Protein AF-A0A920TBM6-F1 (afdb_monomer)

pLDDT: mean 82.21, std 22.66, range [32.16, 98.19]

Nearest PDB structures (foldseek):
  3mhu-assembly1_A  TM=7.995E-01  e=9.421E-05  Leishmania major strain Friedlin
  3mjy-assembly1_B  TM=8.161E-01  e=1.393E-04  Leishmania major
  3mhu-assembly1_B  TM=7.235E-01  e=4.601E-05  Leishmania major strain Friedlin
  3w87-assembly1_A  TM=7.159E-01  e=1.305E-04  Trypanosoma cruzi strain CL Brener
  3gz3-assembly1_A  TM=7.101E-01  e=2.059E-04  Leishmania major

Sequence (119 aa):
MIPKTVTPQPRIGNPPPRTVETTSGLLNSIGLDNDGLESFVDKHLPYLKALPTAVIANIAGHDVDEFEAMASVLDESEGL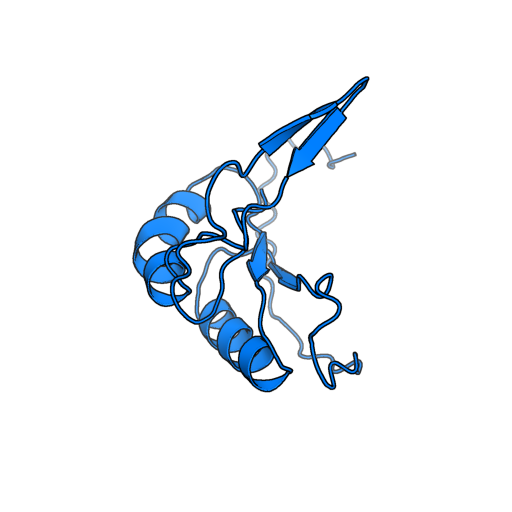AGIELNISCPNVSGVSISERTHSWPVKWSGGCVDGRPFR

Radius of gyration: 16.79 Å; Cα contacts (8 Å, |Δi|>4): 147; chains: 1; bounding box: 46×35×42 Å

Structure (mmCIF, N/CA/C/O backbone):
data_AF-A0A920TBM6-F1
#
_entry.id   AF-A0A920TBM6-F1
#
loop_
_atom_site.group_PDB
_atom_site.id
_atom_site.type_symbol
_atom_site.label_atom_id
_atom_site.label_alt_id
_atom_site.label_comp_id
_atom_site.label_asym_id
_atom_site.label_entity_id
_atom_site.label_seq_id
_atom_site.pdbx_PDB_ins_code
_atom_site.Cartn_x
_atom_site.Cartn_y
_atom_site.Cartn_z
_atom_site.occupancy
_atom_site.B_iso_or_equiv
_atom_site.auth_seq_id
_atom_site.auth_comp_id
_atom_site.auth_asym_id
_atom_site.auth_atom_id
_atom_site.pdbx_PDB_model_num
ATOM 1 N N . MET A 1 1 ? -2.016 9.176 7.901 1.00 94.31 1 MET A N 1
ATOM 2 C CA . MET A 1 1 ? -0.893 8.289 7.539 1.00 94.31 1 MET A CA 1
ATOM 3 C C . MET A 1 1 ? -1.276 7.496 6.303 1.00 94.31 1 MET A C 1
ATOM 5 O O . MET A 1 1 ? -2.404 7.027 6.228 1.00 94.31 1 MET A O 1
ATOM 9 N N . ILE A 1 2 ? -0.341 7.352 5.367 1.00 96.88 2 ILE A N 1
ATOM 10 C CA . ILE A 1 2 ? -0.485 6.506 4.181 1.00 96.88 2 ILE A CA 1
ATOM 11 C C . ILE A 1 2 ? 0.600 5.425 4.289 1.00 96.88 2 ILE A C 1
ATOM 13 O O . ILE A 1 2 ? 1.781 5.784 4.305 1.00 96.88 2 ILE A O 1
ATOM 17 N N . PRO A 1 3 ? 0.250 4.139 4.473 1.00 96.00 3 PRO A N 1
ATOM 18 C CA . PRO A 1 3 ? 1.228 3.067 4.548 1.00 96.00 3 PRO A CA 1
ATOM 19 C C . PRO A 1 3 ? 1.806 2.773 3.157 1.00 96.00 3 PRO A C 1
ATOM 21 O O . PRO A 1 3 ? 1.395 3.338 2.143 1.00 96.00 3 PRO A O 1
ATOM 24 N N . LYS A 1 4 ? 2.782 1.865 3.106 1.00 95.12 4 LYS A N 1
ATOM 25 C CA . LYS A 1 4 ? 3.349 1.388 1.844 1.00 95.12 4 LYS A CA 1
ATOM 26 C C . LYS A 1 4 ? 2.236 0.852 0.931 1.00 95.12 4 LYS A C 1
ATOM 28 O O . LYS A 1 4 ? 1.347 0.155 1.403 1.00 95.12 4 LYS A O 1
ATOM 33 N N . THR A 1 5 ? 2.338 1.143 -0.370 1.00 97.12 5 THR A N 1
ATOM 34 C CA . THR A 1 5 ? 1.461 0.573 -1.405 1.00 97.12 5 THR A CA 1
ATOM 35 C C . THR A 1 5 ? 1.310 -0.933 -1.252 1.00 97.12 5 THR A C 1
ATOM 37 O O . THR A 1 5 ? 2.323 -1.639 -1.236 1.00 97.12 5 THR A O 1
ATOM 40 N N . VAL A 1 6 ? 0.064 -1.384 -1.214 1.00 97.88 6 VAL A N 1
ATOM 41 C CA . VAL A 1 6 ? -0.351 -2.786 -1.191 1.00 97.88 6 VAL A CA 1
ATOM 42 C C . VAL A 1 6 ? -0.736 -3.215 -2.605 1.00 97.88 6 VAL A C 1
ATOM 44 O O . VAL A 1 6 ? -1.297 -2.423 -3.362 1.00 97.88 6 VAL A O 1
ATOM 47 N N . THR A 1 7 ? -0.435 -4.457 -2.971 1.00 97.50 7 THR A N 1
ATOM 48 C CA . THR A 1 7 ? -0.884 -5.084 -4.228 1.00 97.50 7 THR A CA 1
ATOM 49 C C . THR A 1 7 ? -1.764 -6.301 -3.932 1.00 97.50 7 THR A C 1
ATOM 51 O O . THR A 1 7 ? -1.749 -6.771 -2.793 1.00 97.50 7 THR A O 1
ATOM 54 N N . PRO A 1 8 ? -2.532 -6.844 -4.901 1.00 97.56 8 PRO A N 1
ATOM 55 C CA . PRO A 1 8 ? -3.406 -7.990 -4.635 1.00 97.56 8 PRO A CA 1
ATOM 56 C C . PRO A 1 8 ? -2.624 -9.181 -4.073 1.00 97.56 8 PRO A C 1
ATOM 58 O O . PRO A 1 8 ? -3.006 -9.774 -3.069 1.00 97.56 8 PRO A O 1
ATOM 61 N N . GLN A 1 9 ? -1.481 -9.470 -4.698 1.00 97.81 9 GLN A N 1
ATOM 62 C CA . GLN A 1 9 ? -0.557 -10.530 -4.310 1.00 97.81 9 GLN A CA 1
ATOM 63 C C . GLN A 1 9 ? 0.742 -9.953 -3.732 1.00 97.81 9 GLN A C 1
ATOM 65 O O . GLN A 1 9 ? 1.101 -8.822 -4.083 1.00 97.81 9 GLN A O 1
ATOM 70 N N . PRO A 1 10 ? 1.470 -10.712 -2.890 1.00 97.94 10 PRO A N 1
ATOM 71 C CA . PRO A 1 10 ? 2.781 -10.308 -2.398 1.00 97.94 10 PRO A CA 1
ATOM 72 C C . PRO A 1 10 ? 3.762 -10.052 -3.541 1.00 97.94 10 PRO A C 1
ATOM 74 O O . PRO A 1 10 ? 3.760 -10.742 -4.565 1.00 97.94 10 PRO A O 1
ATOM 77 N N . ARG A 1 11 ? 4.651 -9.082 -3.352 1.00 96.00 11 ARG A N 1
ATOM 78 C CA . ARG A 1 11 ? 5.696 -8.741 -4.320 1.00 96.00 11 ARG A CA 1
ATOM 79 C C . ARG A 1 11 ? 7.017 -8.622 -3.599 1.00 96.00 11 ARG A C 1
ATOM 81 O O . ARG A 1 11 ? 7.123 -7.873 -2.643 1.00 96.00 11 ARG A O 1
ATOM 88 N N . ILE A 1 12 ? 8.042 -9.277 -4.135 1.00 96.31 12 ILE A N 1
ATOM 89 C CA . ILE A 1 12 ? 9.397 -9.219 -3.570 1.00 96.31 12 ILE A CA 1
ATOM 90 C C . ILE A 1 12 ? 10.114 -7.892 -3.866 1.00 96.31 12 ILE A C 1
ATOM 92 O O . ILE A 1 12 ? 11.181 -7.637 -3.318 1.00 96.31 12 ILE A O 1
ATOM 96 N N . GLY A 1 13 ? 9.588 -7.081 -4.792 1.00 95.06 13 GLY A N 1
ATOM 97 C CA . GLY A 1 13 ? 10.249 -5.885 -5.315 1.00 95.06 13 GLY A CA 1
ATOM 98 C C . GLY A 1 13 ? 11.302 -6.156 -6.400 1.00 95.06 13 GLY A C 1
ATOM 99 O O . GLY A 1 13 ? 11.491 -7.277 -6.864 1.00 95.06 13 GLY A O 1
ATOM 100 N N . ASN A 1 14 ? 12.006 -5.110 -6.825 1.00 95.56 14 ASN A N 1
ATOM 101 C CA . ASN A 1 14 ? 13.057 -5.215 -7.844 1.00 95.56 14 ASN A CA 1
ATOM 102 C C . ASN A 1 14 ? 14.361 -5.794 -7.253 1.00 95.56 14 ASN A C 1
ATOM 104 O O . ASN A 1 14 ? 14.560 -5.754 -6.038 1.00 95.56 14 ASN A O 1
ATOM 108 N N . PRO A 1 15 ? 15.299 -6.306 -8.066 1.00 95.88 15 PRO A N 1
ATOM 109 C CA . PRO A 1 15 ? 16.630 -6.678 -7.584 1.00 95.88 15 PRO A CA 1
ATOM 110 C C . PRO A 1 15 ? 17.403 -5.475 -6.998 1.00 95.88 15 PRO A C 1
ATOM 112 O O . PRO A 1 15 ? 17.188 -4.343 -7.433 1.00 95.88 15 PRO A O 1
ATOM 115 N N . PRO A 1 16 ? 18.304 -5.681 -6.020 1.00 95.31 16 PRO A N 1
ATOM 116 C CA . PRO A 1 16 ? 19.197 -4.629 -5.535 1.00 95.31 16 PRO A CA 1
ATOM 117 C C . PRO A 1 16 ? 20.278 -4.260 -6.576 1.00 95.31 16 PRO A C 1
ATOM 119 O O . PRO A 1 16 ? 20.645 -5.110 -7.389 1.00 95.31 16 PRO A O 1
ATOM 122 N N . PRO A 1 17 ? 20.850 -3.039 -6.527 1.00 94.44 17 PRO A N 1
ATOM 123 C CA . PRO A 1 17 ? 20.551 -1.948 -5.594 1.00 94.44 17 PRO A CA 1
ATOM 124 C C . PRO A 1 17 ? 19.224 -1.241 -5.920 1.00 94.44 17 PRO A C 1
ATOM 126 O O . PRO A 1 17 ? 18.941 -0.925 -7.071 1.00 94.44 17 PRO A O 1
ATOM 129 N N . ARG A 1 18 ? 18.408 -0.976 -4.889 1.00 96.12 18 ARG A N 1
ATOM 130 C CA . ARG A 1 18 ? 17.066 -0.376 -5.043 1.00 96.12 18 ARG A CA 1
ATOM 131 C C . ARG A 1 18 ? 17.026 1.126 -4.796 1.00 96.12 18 ARG A C 1
ATOM 133 O O . ARG A 1 18 ? 16.028 1.763 -5.120 1.00 96.12 18 ARG A O 1
ATOM 140 N N . THR A 1 19 ? 18.068 1.682 -4.196 1.00 96.88 19 THR A N 1
ATOM 141 C CA . THR A 1 19 ? 18.169 3.102 -3.876 1.00 96.88 19 THR A CA 1
ATOM 142 C C . THR A 1 19 ? 19.574 3.591 -4.172 1.00 96.88 19 THR A C 1
ATOM 144 O O . THR A 1 19 ? 20.551 2.878 -3.937 1.00 96.88 19 THR A O 1
ATOM 147 N N . VAL A 1 20 ? 19.675 4.807 -4.700 1.00 96.94 20 VAL A N 1
ATOM 148 C CA . VAL A 1 20 ? 20.954 5.498 -4.864 1.00 96.94 20 VAL A CA 1
ATOM 149 C C . VAL A 1 20 ? 20.760 6.971 -4.540 1.00 96.94 20 VAL A C 1
ATOM 151 O O . VAL A 1 20 ? 19.789 7.587 -4.986 1.00 96.94 20 VAL A O 1
ATOM 154 N N . GLU A 1 21 ? 21.659 7.529 -3.736 1.00 97.88 21 GLU A N 1
ATOM 155 C CA . GLU A 1 21 ? 21.673 8.966 -3.484 1.00 97.88 21 GLU A CA 1
ATOM 156 C C . GLU A 1 21 ? 22.157 9.710 -4.726 1.00 97.88 21 GLU A C 1
ATOM 158 O O . GLU A 1 21 ? 23.046 9.260 -5.453 1.00 97.88 21 GLU A O 1
ATOM 163 N N . THR A 1 22 ? 21.557 10.865 -4.970 1.00 96.56 22 THR A N 1
ATOM 164 C CA . THR A 1 22 ? 21.939 11.788 -6.034 1.00 96.5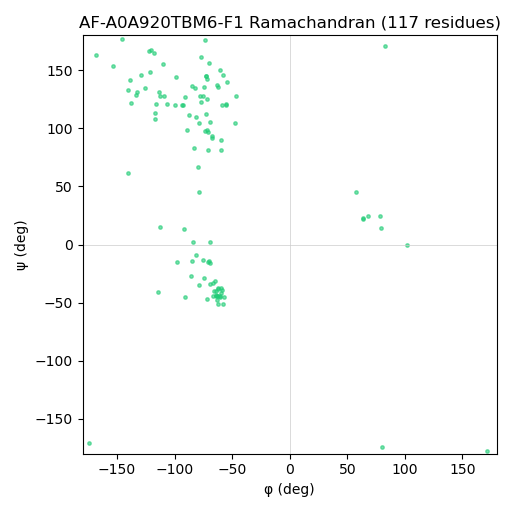6 22 THR A CA 1
ATOM 165 C C . THR A 1 22 ? 22.267 13.136 -5.415 1.00 96.56 22 THR A C 1
ATOM 167 O O . THR A 1 22 ?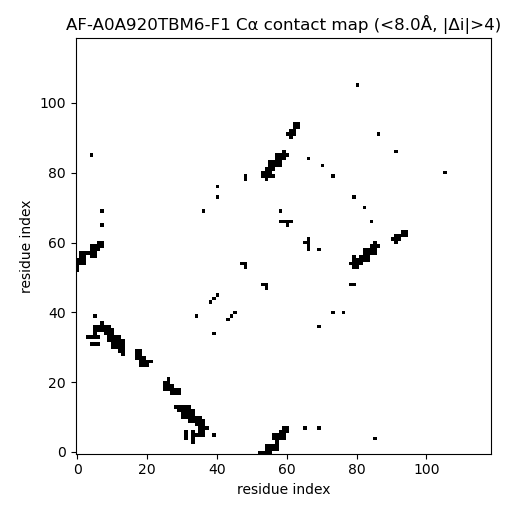 21.915 13.416 -4.267 1.00 96.56 22 THR A O 1
ATOM 170 N N . THR A 1 23 ? 22.895 14.035 -6.174 1.00 96.75 23 THR A N 1
ATOM 171 C CA . THR A 1 23 ? 22.974 15.432 -5.739 1.00 96.75 23 THR A CA 1
ATOM 172 C C . THR A 1 23 ? 21.554 15.942 -5.491 1.00 96.75 23 THR A C 1
ATOM 174 O O . THR A 1 23 ? 20.708 15.879 -6.382 1.00 96.75 23 THR A O 1
ATOM 177 N N . SER A 1 24 ? 21.287 16.380 -4.259 1.00 96.56 24 SER A N 1
ATOM 178 C CA . SER A 1 24 ? 19.989 16.909 -3.824 1.00 96.56 24 SER A CA 1
ATOM 179 C C . SER A 1 24 ? 18.807 15.924 -3.864 1.00 96.56 24 SER A C 1
ATOM 181 O O . SER A 1 24 ? 17.663 16.375 -3.912 1.00 96.56 24 SER A O 1
ATOM 183 N N . GLY A 1 25 ? 19.027 14.604 -3.822 1.00 96.88 25 GLY A N 1
ATOM 184 C CA . GLY A 1 25 ? 17.905 13.660 -3.832 1.00 96.88 25 GLY A CA 1
ATOM 185 C C . GLY A 1 25 ? 18.259 12.186 -3.646 1.00 96.88 25 GLY A C 1
ATOM 186 O O . GLY A 1 25 ? 19.389 11.822 -3.331 1.00 96.88 25 GLY A O 1
ATOM 187 N N . LEU A 1 26 ? 17.247 11.338 -3.845 1.00 97.12 26 LEU A N 1
ATOM 188 C CA . LEU A 1 26 ? 17.339 9.882 -3.781 1.00 97.12 26 LEU A CA 1
ATOM 189 C C . LEU A 1 26 ? 16.530 9.280 -4.933 1.00 97.12 26 LEU A C 1
ATOM 191 O O . LEU A 1 26 ? 15.319 9.495 -5.027 1.00 97.12 26 LEU A O 1
ATOM 195 N N . LEU A 1 27 ? 17.180 8.489 -5.781 1.00 96.00 27 LEU A N 1
ATOM 196 C CA . LEU A 1 27 ? 16.492 7.652 -6.758 1.00 96.00 27 LEU A CA 1
ATOM 197 C C . LEU A 1 27 ? 16.092 6.336 -6.089 1.00 96.00 27 LEU A C 1
ATOM 199 O O . LEU A 1 27 ? 16.899 5.730 -5.382 1.00 96.00 27 LEU A O 1
ATOM 203 N N . ASN A 1 28 ? 14.866 5.872 -6.338 1.00 95.25 28 ASN A N 1
ATOM 204 C CA . ASN A 1 28 ? 14.396 4.577 -5.859 1.00 95.25 28 ASN A CA 1
ATOM 205 C C . ASN A 1 28 ? 13.792 3.739 -6.992 1.00 95.25 28 ASN A C 1
ATOM 207 O O . ASN A 1 28 ? 13.170 4.256 -7.915 1.00 95.25 28 ASN A O 1
ATOM 211 N N . SER A 1 29 ? 13.983 2.430 -6.886 1.00 94.81 29 SER A N 1
ATOM 212 C CA . SER A 1 29 ? 13.429 1.402 -7.758 1.00 94.81 29 SER A CA 1
ATOM 213 C C . SER A 1 29 ? 13.030 0.212 -6.887 1.00 94.81 29 SER A C 1
ATOM 215 O O . SER A 1 29 ? 13.596 -0.871 -6.980 1.00 94.81 29 SER A O 1
ATOM 217 N N . ILE A 1 30 ? 12.092 0.430 -5.956 1.00 94.81 30 ILE A N 1
ATOM 218 C CA . ILE A 1 30 ? 11.694 -0.603 -4.983 1.00 94.81 30 ILE A CA 1
ATOM 219 C C . ILE A 1 30 ? 10.930 -1.754 -5.656 1.00 94.81 30 ILE A C 1
ATOM 221 O O . ILE A 1 30 ? 11.067 -2.899 -5.241 1.00 94.81 30 ILE A O 1
ATOM 225 N N . GLY A 1 31 ? 10.133 -1.473 -6.693 1.00 92.31 31 GLY A N 1
ATOM 226 C CA . GLY A 1 31 ? 9.332 -2.489 -7.396 1.00 92.31 31 GLY A CA 1
ATOM 227 C C . GLY A 1 31 ? 8.045 -2.905 -6.676 1.00 92.31 31 GLY A C 1
ATOM 228 O O . GLY A 1 31 ? 7.543 -4.005 -6.902 1.00 92.31 31 GLY A O 1
ATOM 229 N N . LEU A 1 32 ? 7.518 -2.022 -5.817 1.00 93.62 32 LEU A N 1
ATOM 230 C CA . LEU A 1 32 ? 6.341 -2.272 -4.978 1.00 93.62 32 LEU A CA 1
ATOM 231 C C . LEU A 1 32 ? 6.500 -3.498 -4.062 1.00 93.62 32 LEU A C 1
ATOM 233 O O . LEU A 1 32 ? 5.582 -4.292 -3.961 1.00 93.62 32 LEU A O 1
ATOM 237 N N . ASP A 1 33 ? 7.643 -3.642 -3.391 1.00 96.12 33 ASP A N 1
ATOM 238 C CA . ASP A 1 33 ? 7.834 -4.650 -2.336 1.00 96.12 33 ASP A CA 1
ATOM 239 C C . ASP A 1 33 ? 6.757 -4.514 -1.236 1.00 96.12 33 ASP A C 1
ATOM 241 O O . ASP A 1 33 ? 6.606 -3.416 -0.678 1.00 96.12 33 ASP A O 1
ATOM 245 N N . ASN A 1 34 ? 5.964 -5.572 -1.019 1.00 97.25 34 ASN A N 1
ATOM 246 C CA . ASN A 1 34 ? 4.889 -5.653 -0.020 1.00 97.25 34 ASN A CA 1
ATOM 247 C C . ASN A 1 34 ? 4.365 -7.095 0.175 1.00 97.25 34 ASN A C 1
ATOM 249 O O . ASN A 1 34 ? 4.521 -7.952 -0.696 1.00 97.25 34 ASN A O 1
ATOM 253 N N . ASP A 1 35 ? 3.661 -7.326 1.287 1.00 97.50 35 ASP A N 1
ATOM 254 C CA . ASP A 1 35 ? 3.150 -8.646 1.699 1.00 97.50 35 ASP A CA 1
ATOM 255 C C . ASP A 1 35 ? 1.799 -9.045 1.066 1.00 97.50 35 ASP A C 1
ATOM 257 O O . ASP A 1 35 ? 1.253 -10.094 1.404 1.00 97.50 35 ASP A O 1
ATOM 261 N N . GLY A 1 36 ? 1.231 -8.223 0.179 1.00 98.00 36 GLY A N 1
ATOM 262 C CA . GLY A 1 36 ? -0.086 -8.448 -0.421 1.00 98.00 36 GLY A CA 1
ATOM 263 C C . GLY A 1 36 ? -1.266 -7.992 0.448 1.00 98.00 36 GLY A C 1
ATOM 264 O O . GLY A 1 36 ? -1.110 -7.621 1.617 1.00 98.00 36 GLY A O 1
ATOM 265 N N . LEU A 1 37 ? -2.465 -8.010 -0.143 1.00 98.19 37 LEU A N 1
ATOM 266 C CA . LEU A 1 37 ? -3.682 -7.462 0.467 1.00 98.19 37 LEU A CA 1
ATOM 267 C C . LEU A 1 37 ? -4.143 -8.234 1.705 1.00 98.19 37 LEU A C 1
ATOM 269 O O . LEU A 1 37 ? -4.457 -7.620 2.720 1.00 98.19 37 LEU A O 1
ATOM 273 N N . GLU A 1 38 ? -4.136 -9.564 1.639 1.00 97.75 38 GLU A N 1
ATOM 274 C CA . GLU A 1 38 ? -4.540 -10.432 2.753 1.00 97.75 38 GLU A CA 1
ATOM 275 C C . GLU A 1 38 ? -3.688 -10.152 4.001 1.00 97.75 38 GLU A C 1
ATOM 277 O O . GLU A 1 38 ? -4.203 -9.817 5.066 1.00 97.75 38 GLU A O 1
ATOM 282 N N . SER A 1 39 ? -2.359 -10.154 3.849 1.00 97.75 39 SER A N 1
ATOM 283 C CA . SER A 1 39 ? -1.449 -9.859 4.960 1.00 97.75 39 SER A CA 1
ATOM 284 C C . SER A 1 39 ? -1.597 -8.420 5.468 1.00 97.75 39 SER A C 1
ATOM 286 O O . SER A 1 39 ? -1.405 -8.167 6.660 1.00 97.75 39 SER A O 1
ATOM 288 N N . PHE A 1 40 ? -1.939 -7.467 4.596 1.00 97.81 40 PHE A N 1
ATOM 289 C CA . PHE A 1 40 ? -2.242 -6.102 5.015 1.00 97.81 40 PHE A CA 1
ATOM 290 C C . PHE A 1 40 ? -3.461 -6.039 5.934 1.00 97.81 40 PHE A C 1
ATOM 292 O O . PHE A 1 40 ? -3.350 -5.467 7.020 1.00 97.81 40 PHE A O 1
ATOM 299 N N . VAL A 1 41 ? -4.579 -6.644 5.538 1.00 97.31 41 VAL A N 1
ATOM 300 C CA . VAL A 1 41 ? -5.821 -6.644 6.326 1.00 97.31 41 VAL A CA 1
ATOM 301 C C . VAL A 1 41 ? -5.631 -7.382 7.651 1.00 97.31 41 VAL A C 1
ATOM 303 O O . VAL A 1 41 ? -5.995 -6.853 8.701 1.00 97.31 41 VAL A O 1
ATOM 306 N N . ASP A 1 42 ? -4.986 -8.547 7.630 1.00 97.25 42 ASP A N 1
ATOM 307 C CA . ASP A 1 42 ? -4.902 -9.410 8.812 1.00 97.25 42 ASP A CA 1
ATOM 308 C C . ASP A 1 42 ? -3.853 -8.958 9.831 1.00 97.25 42 ASP A C 1
ATOM 310 O O . ASP A 1 42 ? -4.033 -9.137 11.039 1.00 97.25 42 ASP A O 1
ATOM 314 N N . LYS A 1 43 ? -2.728 -8.396 9.369 1.00 96.81 43 LYS A N 1
ATOM 315 C CA . LYS A 1 43 ? -1.559 -8.141 10.233 1.00 96.81 43 LYS A CA 1
ATOM 316 C C . LYS A 1 43 ? -1.258 -6.665 10.423 1.00 96.81 43 LYS A C 1
ATOM 318 O O . LYS A 1 43 ? -0.915 -6.252 11.530 1.00 96.81 43 LYS A O 1
ATOM 323 N N . HIS A 1 44 ? -1.369 -5.869 9.362 1.00 96.44 44 HIS A N 1
ATOM 324 C CA . HIS A 1 44 ? -0.930 -4.471 9.379 1.00 96.44 44 HIS A CA 1
ATOM 325 C C . HIS A 1 44 ? -2.062 -3.527 9.789 1.00 96.44 44 HIS A C 1
ATOM 327 O O . HIS A 1 44 ? -1.877 -2.667 10.655 1.00 96.44 44 HIS A O 1
ATOM 333 N N . LEU A 1 45 ? -3.255 -3.712 9.226 1.00 95.94 45 LEU A N 1
ATOM 334 C CA . LEU A 1 45 ? -4.408 -2.849 9.463 1.00 95.94 45 LEU A CA 1
ATOM 335 C C . LEU A 1 45 ? -4.839 -2.762 10.941 1.00 95.94 45 LEU A C 1
ATOM 337 O O . LEU A 1 45 ? -5.125 -1.646 11.383 1.00 95.94 45 LEU A O 1
ATOM 341 N N . PRO A 1 46 ? -4.826 -3.844 11.754 1.00 95.88 46 PRO A N 1
ATOM 342 C CA . PRO A 1 46 ? -5.188 -3.763 13.170 1.00 95.88 46 PRO A CA 1
ATOM 343 C C . PRO A 1 46 ? -4.296 -2.811 13.970 1.00 95.88 46 PRO A C 1
ATOM 345 O O . PRO A 1 46 ? -4.785 -2.093 14.842 1.00 95.88 46 PRO A O 1
ATOM 348 N N . TYR A 1 47 ? -2.999 -2.775 13.654 1.00 95.75 47 TYR A N 1
ATOM 349 C CA . TYR A 1 47 ? -2.067 -1.825 14.253 1.00 95.75 47 TYR A CA 1
ATOM 350 C C . TYR A 1 47 ? -2.304 -0.408 13.726 1.00 95.75 47 TYR A C 1
ATOM 352 O O . TYR A 1 47 ? -2.399 0.535 14.511 1.00 95.75 47 TYR A O 1
ATOM 360 N N . LEU A 1 48 ? -2.440 -0.253 12.406 1.00 96.31 48 LEU A N 1
ATOM 361 C CA . LEU A 1 48 ? -2.608 1.059 11.781 1.00 96.31 48 LEU A CA 1
ATOM 362 C C . LEU A 1 48 ? -3.860 1.779 12.294 1.00 96.31 48 LEU A C 1
ATOM 364 O O . LEU A 1 48 ? -3.783 2.964 12.614 1.00 96.31 48 LEU A O 1
ATOM 368 N N . LYS A 1 49 ? -4.986 1.073 12.451 1.00 93.50 49 LYS A N 1
ATOM 369 C CA . LYS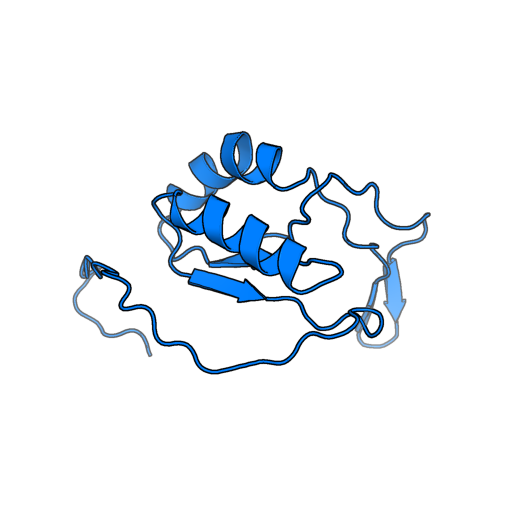 A 1 49 ? -6.232 1.670 12.959 1.00 93.50 49 LYS A CA 1
ATOM 370 C C . LYS A 1 49 ? -6.181 2.063 14.440 1.00 93.50 49 LYS A C 1
ATOM 372 O O . LYS A 1 49 ? -7.040 2.807 14.897 1.00 93.50 49 LYS A O 1
ATOM 377 N N . ALA A 1 50 ? -5.204 1.561 15.197 1.00 94.94 50 ALA A N 1
ATOM 378 C CA . ALA A 1 50 ? -5.003 1.938 16.596 1.00 94.94 50 ALA A CA 1
ATOM 379 C C . ALA A 1 50 ? -4.235 3.265 16.749 1.00 94.94 50 ALA A C 1
ATOM 381 O O . ALA A 1 50 ? -4.125 3.793 17.857 1.00 94.94 50 ALA A O 1
ATOM 382 N N . LEU A 1 51 ? -3.684 3.809 15.659 1.00 95.50 51 LEU A N 1
ATOM 383 C CA . LEU A 1 51 ? -2.968 5.078 15.682 1.00 95.50 51 LEU A CA 1
ATOM 384 C C . LEU A 1 51 ? -3.946 6.255 15.853 1.00 95.50 51 LEU A C 1
ATOM 386 O O . LEU A 1 51 ? -5.030 6.243 15.272 1.00 95.50 51 LEU A O 1
ATOM 390 N N . PRO A 1 52 ? -3.565 7.326 16.576 1.00 96.06 52 PRO A N 1
ATOM 391 C CA . PRO A 1 52 ? -4.411 8.504 16.784 1.00 96.06 52 PRO A CA 1
ATOM 392 C C . PRO A 1 52 ? -4.405 9.435 15.555 1.00 96.06 52 PRO A C 1
ATOM 394 O O . PRO A 1 52 ? -4.204 10.644 15.664 1.00 96.06 52 PRO A O 1
ATOM 397 N N . THR A 1 53 ? -4.540 8.877 14.352 1.00 95.88 53 THR A N 1
ATOM 398 C CA . THR A 1 53 ? -4.526 9.620 13.088 1.00 95.88 53 THR A CA 1
ATOM 399 C C . THR A 1 53 ? -5.313 8.875 12.014 1.00 95.88 53 THR A C 1
ATOM 401 O O . THR A 1 53 ? -5.419 7.654 12.049 1.00 95.88 53 THR A O 1
ATOM 404 N N . ALA A 1 54 ? -5.840 9.605 11.029 1.00 96.81 54 ALA A N 1
ATOM 405 C CA . ALA A 1 54 ? -6.532 9.011 9.890 1.00 96.81 54 ALA A CA 1
ATOM 406 C C . ALA A 1 54 ? -5.585 8.112 9.077 1.00 96.81 54 ALA A C 1
ATOM 408 O O . ALA A 1 54 ? -4.458 8.514 8.769 1.00 96.81 54 ALA A O 1
ATOM 409 N N . VAL A 1 55 ? -6.047 6.925 8.688 1.00 96.69 55 VAL A N 1
ATOM 410 C CA . VAL A 1 55 ? -5.301 5.981 7.843 1.00 96.69 55 VAL A CA 1
ATOM 411 C C . VAL A 1 55 ? -5.950 5.927 6.465 1.00 96.69 55 VAL A C 1
ATOM 413 O O . VAL A 1 55 ? -7.153 5.712 6.367 1.00 96.69 55 VAL A O 1
ATOM 416 N N . ILE A 1 56 ? -5.165 6.123 5.408 1.00 97.94 56 ILE A N 1
ATOM 417 C CA . ILE A 1 56 ? -5.619 5.999 4.015 1.00 97.94 56 ILE A CA 1
ATOM 418 C C . ILE A 1 56 ? -4.845 4.842 3.392 1.00 97.94 56 ILE A C 1
ATOM 420 O O . ILE A 1 56 ? -3.617 4.881 3.385 1.00 97.94 56 ILE A O 1
ATOM 424 N N . ALA A 1 57 ? -5.530 3.811 2.902 1.00 97.94 57 ALA A N 1
ATOM 425 C CA . ALA A 1 57 ? -4.876 2.655 2.291 1.00 97.94 57 ALA A CA 1
ATOM 426 C C . ALA A 1 57 ? -4.403 2.992 0.869 1.00 97.94 57 ALA A C 1
ATOM 428 O O . ALA A 1 57 ? -5.211 3.373 0.031 1.00 97.94 57 ALA A O 1
ATOM 429 N N . ASN A 1 58 ? -3.110 2.837 0.583 1.00 97.81 58 ASN A N 1
ATOM 430 C CA . ASN A 1 58 ? -2.566 3.011 -0.764 1.00 97.81 58 ASN A CA 1
ATOM 431 C C . ASN A 1 58 ? -2.547 1.662 -1.493 1.00 97.81 58 ASN A C 1
ATOM 433 O O . ASN A 1 58 ? -1.881 0.734 -1.030 1.00 97.81 58 ASN A O 1
ATOM 437 N N . ILE A 1 59 ? -3.249 1.552 -2.622 1.00 97.62 59 ILE A N 1
ATOM 438 C CA . ILE A 1 59 ? -3.345 0.310 -3.404 1.00 97.62 59 ILE A CA 1
ATOM 439 C C . ILE A 1 59 ? -2.841 0.493 -4.832 1.00 97.62 59 ILE A C 1
ATOM 441 O O . ILE A 1 59 ? -2.976 1.568 -5.416 1.00 97.62 59 ILE A O 1
ATOM 445 N N . ALA A 1 60 ? -2.277 -0.566 -5.405 1.00 95.19 60 ALA A N 1
ATOM 446 C CA . ALA A 1 60 ? -1.920 -0.644 -6.816 1.00 95.19 60 ALA A CA 1
ATOM 447 C C . ALA A 1 60 ? -2.395 -1.975 -7.410 1.00 95.19 60 ALA A C 1
ATOM 449 O O . ALA A 1 60 ? -2.060 -3.032 -6.879 1.00 95.19 60 ALA A O 1
ATOM 450 N N . GLY A 1 61 ? -3.110 -1.899 -8.531 1.00 91.50 61 GLY A N 1
ATOM 451 C CA . GLY A 1 61 ? -3.475 -3.023 -9.392 1.00 91.50 61 GLY A CA 1
ATOM 452 C C 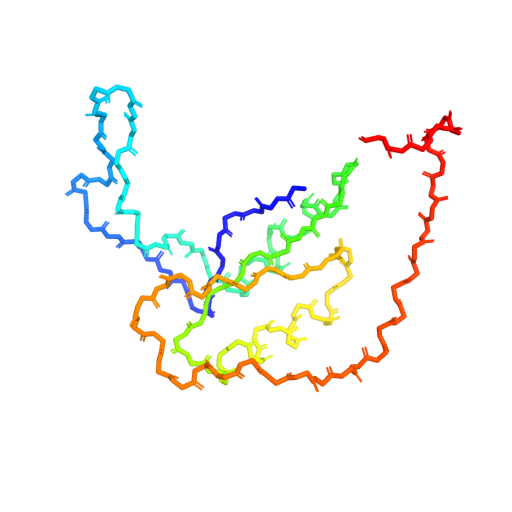. GLY A 1 61 ? -2.939 -2.842 -10.817 1.00 91.50 61 GLY A C 1
ATOM 453 O O . GLY A 1 61 ? -2.459 -1.766 -11.189 1.00 91.50 61 GLY A O 1
ATOM 454 N N . HIS A 1 62 ? -2.992 -3.908 -11.607 1.00 88.06 62 HIS A N 1
ATOM 455 C CA . HIS A 1 62 ? -2.608 -3.961 -13.017 1.00 88.06 62 HIS A CA 1
ATOM 456 C C . HIS A 1 62 ? -3.729 -3.540 -13.970 1.00 88.06 62 HIS A C 1
ATOM 458 O O . HIS A 1 62 ? -3.445 -3.027 -15.056 1.00 88.06 62 HIS A O 1
ATOM 464 N N . ASP A 1 63 ? -4.979 -3.710 -13.559 1.00 87.88 63 ASP A N 1
ATOM 465 C CA . ASP A 1 63 ? -6.174 -3.347 -14.309 1.00 87.88 63 ASP A CA 1
ATOM 466 C C . ASP A 1 63 ? -7.290 -2.879 -13.362 1.00 87.88 63 ASP A C 1
ATOM 468 O O . ASP A 1 63 ? -7.123 -2.826 -12.141 1.00 87.88 63 ASP A O 1
ATOM 472 N N . VAL A 1 64 ? -8.417 -2.464 -13.944 1.00 89.88 64 VAL A N 1
ATOM 473 C CA . VAL A 1 64 ? -9.578 -1.967 -13.193 1.00 89.88 64 VAL A CA 1
ATOM 474 C C . VAL A 1 64 ? -10.160 -3.047 -12.282 1.00 89.88 64 VAL A C 1
ATOM 476 O O . VAL A 1 64 ? -10.538 -2.721 -11.160 1.00 89.88 64 VAL A O 1
ATOM 479 N N . ASP A 1 65 ? -10.183 -4.304 -12.725 1.00 91.19 65 ASP A N 1
ATOM 480 C CA . ASP A 1 65 ? -10.777 -5.411 -11.973 1.00 91.19 65 ASP A CA 1
ATOM 481 C C . ASP A 1 65 ? -9.988 -5.671 -10.682 1.00 91.19 65 ASP A C 1
ATOM 483 O O . ASP A 1 65 ? -10.580 -5.853 -9.616 1.00 91.19 65 ASP A O 1
ATOM 487 N N . GLU A 1 66 ? -8.654 -5.603 -10.738 1.00 93.94 66 GLU A N 1
ATOM 488 C CA . GLU A 1 66 ? -7.816 -5.673 -9.540 1.00 93.94 66 GLU A CA 1
ATOM 489 C C . GLU A 1 66 ? -8.085 -4.499 -8.591 1.00 93.94 66 GLU A C 1
ATOM 491 O O . GLU A 1 66 ? -8.225 -4.711 -7.386 1.00 93.94 66 GLU A O 1
ATOM 496 N N . PHE A 1 67 ? -8.199 -3.267 -9.097 1.00 94.12 67 PHE A N 1
ATOM 497 C CA . PHE A 1 67 ? -8.517 -2.117 -8.245 1.00 94.12 67 PHE A CA 1
ATOM 498 C C . PHE A 1 67 ? -9.897 -2.239 -7.589 1.00 94.12 67 PHE A C 1
ATOM 500 O O . PHE A 1 67 ? -10.014 -1.962 -6.394 1.00 94.12 67 PHE A O 1
ATOM 507 N N . GLU A 1 68 ? -10.924 -2.654 -8.337 1.00 94.62 68 GLU A N 1
ATOM 508 C CA . GLU A 1 68 ? -12.277 -2.857 -7.809 1.00 94.62 68 GLU A CA 1
ATOM 509 C C . GLU A 1 68 ? -12.285 -3.960 -6.743 1.00 94.62 68 GLU A C 1
ATOM 511 O O . GLU A 1 68 ? -12.770 -3.727 -5.635 1.00 94.62 68 GLU A O 1
ATOM 516 N N . ALA A 1 69 ? -11.660 -5.110 -7.012 1.00 96.00 69 ALA A N 1
ATOM 517 C CA . ALA A 1 69 ? -11.578 -6.213 -6.056 1.00 96.00 69 ALA A CA 1
ATOM 518 C C . ALA A 1 69 ? -10.847 -5.816 -4.763 1.00 96.00 69 ALA A C 1
ATOM 520 O O . ALA A 1 69 ? -11.321 -6.104 -3.662 1.00 96.00 69 ALA A O 1
ATOM 521 N N . MET A 1 70 ? -9.710 -5.120 -4.876 1.00 97.50 70 MET A N 1
ATOM 522 C CA . MET A 1 70 ? -8.975 -4.629 -3.709 1.00 97.50 70 MET A CA 1
ATOM 523 C C . MET A 1 70 ? -9.789 -3.609 -2.910 1.00 97.50 70 MET A C 1
ATOM 525 O O . MET A 1 70 ? -9.807 -3.667 -1.681 1.00 97.50 70 MET A O 1
ATOM 529 N N . ALA A 1 71 ? -10.456 -2.675 -3.592 1.00 96.88 71 ALA A N 1
ATOM 530 C CA . ALA A 1 71 ? -11.278 -1.666 -2.939 1.00 96.88 71 ALA A CA 1
ATOM 531 C C . ALA A 1 71 ? -12.464 -2.295 -2.198 1.00 96.88 71 ALA A C 1
ATOM 533 O O . ALA A 1 71 ? -12.731 -1.885 -1.074 1.00 96.88 71 ALA A O 1
ATOM 534 N N . SER A 1 72 ? -13.118 -3.315 -2.765 1.00 96.62 72 SER A N 1
ATOM 535 C CA . SER A 1 72 ? -14.206 -4.041 -2.094 1.00 96.62 72 SER A CA 1
ATOM 536 C C . SER A 1 72 ? -13.754 -4.718 -0.799 1.00 96.62 72 SER A C 1
ATOM 538 O O . SER A 1 72 ? -14.416 -4.570 0.221 1.00 96.62 72 SER A O 1
ATOM 540 N N . VAL A 1 73 ? -12.598 -5.391 -0.794 1.00 96.69 73 VAL A N 1
ATOM 541 C CA . VAL A 1 73 ? -12.052 -6.007 0.435 1.00 96.69 73 VAL A CA 1
ATOM 542 C C . VAL A 1 73 ? -11.738 -4.948 1.501 1.00 96.69 73 VAL A C 1
ATOM 544 O O . VAL A 1 73 ? -11.956 -5.159 2.695 1.00 96.69 73 VAL A O 1
ATOM 547 N N . LEU A 1 74 ? -11.222 -3.788 1.089 1.00 96.56 74 LEU A N 1
ATOM 548 C CA . LEU A 1 74 ? -10.920 -2.693 2.013 1.00 96.56 74 LEU A CA 1
ATOM 549 C C . LEU A 1 74 ? -12.176 -1.962 2.508 1.00 96.56 74 LEU A C 1
ATOM 551 O O . LEU A 1 74 ? -12.152 -1.452 3.624 1.00 96.56 74 LEU A O 1
ATOM 555 N N . ASP A 1 75 ? -13.254 -1.927 1.724 1.00 94.75 75 ASP A N 1
ATOM 556 C CA . ASP A 1 75 ? -14.553 -1.357 2.117 1.00 94.75 75 ASP A CA 1
ATOM 557 C C . ASP A 1 75 ? -15.218 -2.176 3.236 1.00 94.75 75 ASP A C 1
ATOM 559 O O . ASP A 1 75 ? -15.828 -1.624 4.149 1.00 94.75 75 ASP A O 1
ATOM 563 N N . GLU A 1 76 ? -15.010 -3.496 3.244 1.00 93.62 76 GLU A N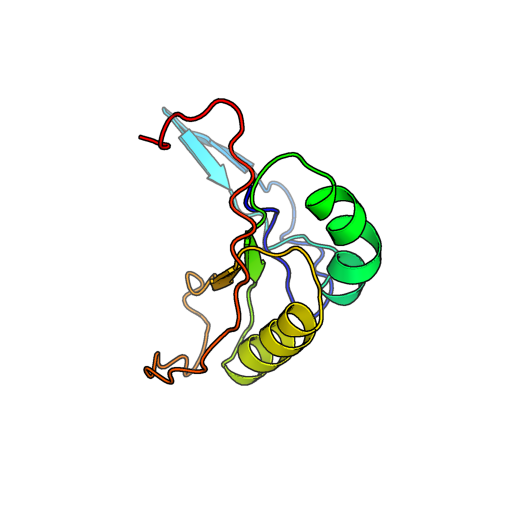 1
ATOM 564 C CA . GLU A 1 76 ? -15.433 -4.372 4.346 1.00 93.62 76 GLU A CA 1
ATOM 565 C C . GLU A 1 76 ? -14.615 -4.158 5.636 1.00 93.62 76 GLU A C 1
ATOM 567 O O . GLU A 1 76 ? -15.003 -4.616 6.715 1.00 93.62 76 GLU A O 1
ATOM 572 N N . SER A 1 77 ? -13.480 -3.456 5.553 1.00 90.38 77 SER A N 1
ATOM 573 C CA . SER A 1 77 ? -12.569 -3.241 6.677 1.00 90.38 77 SER A CA 1
ATOM 574 C C . SER A 1 77 ? -12.850 -1.923 7.411 1.00 90.38 77 SER A C 1
ATOM 576 O O . SER A 1 77 ? -12.699 -0.830 6.869 1.00 90.38 77 SER A O 1
ATOM 578 N N . GLU A 1 78 ? -13.168 -1.991 8.706 1.00 90.12 78 GLU A N 1
ATOM 579 C CA . GLU A 1 78 ? -13.363 -0.785 9.522 1.00 90.12 78 GLU A CA 1
ATOM 580 C C . GLU A 1 78 ? -12.045 -0.057 9.852 1.00 90.12 78 GLU A C 1
ATOM 582 O O . GLU A 1 78 ? -11.018 -0.669 10.160 1.00 90.12 78 GLU A O 1
ATOM 587 N N . GLY A 1 79 ? -12.109 1.277 9.918 1.00 88.12 79 GLY A N 1
ATOM 588 C CA . GLY A 1 79 ? -11.033 2.129 10.445 1.00 88.12 79 GLY A CA 1
ATOM 589 C C . GLY A 1 79 ? -10.164 2.820 9.392 1.00 88.12 79 GLY A C 1
ATOM 590 O O . GLY A 1 79 ? -9.281 3.598 9.756 1.00 88.12 79 GLY A O 1
ATOM 591 N N . LEU A 1 80 ? -10.424 2.597 8.103 1.00 95.31 80 LEU A N 1
ATOM 592 C CA . LEU A 1 80 ? -9.839 3.390 7.023 1.00 95.31 80 LEU A CA 1
ATOM 593 C C . LEU A 1 80 ? -10.635 4.684 6.814 1.00 95.31 80 LEU A C 1
ATOM 595 O O . LEU A 1 80 ? -11.861 4.686 6.764 1.00 95.31 80 LEU A O 1
ATOM 599 N N . ALA A 1 81 ? -9.924 5.799 6.671 1.00 95.88 81 ALA A N 1
ATOM 600 C CA . ALA A 1 81 ? -10.497 7.095 6.310 1.00 95.88 81 ALA A CA 1
ATOM 601 C C . ALA A 1 81 ? -10.653 7.266 4.789 1.00 95.88 81 ALA A C 1
ATOM 603 O O . ALA A 1 81 ? -11.322 8.194 4.340 1.00 95.88 81 ALA A O 1
ATOM 604 N N . GLY A 1 82 ? -10.010 6.402 4.000 1.00 95.88 82 GLY A N 1
ATOM 605 C CA . GLY A 1 82 ? -10.105 6.399 2.547 1.00 95.88 82 GLY A CA 1
ATOM 606 C C . GLY A 1 82 ? -9.117 5.444 1.885 1.00 95.88 82 GLY A C 1
ATOM 607 O O . GLY A 1 82 ? -8.332 4.763 2.552 1.00 95.88 82 GLY A O 1
ATOM 608 N N . ILE A 1 83 ? -9.147 5.446 0.553 1.00 97.06 83 ILE A N 1
ATOM 609 C CA . ILE A 1 83 ? -8.274 4.658 -0.318 1.00 97.06 83 ILE A CA 1
ATOM 610 C C . ILE A 1 83 ? -7.586 5.611 -1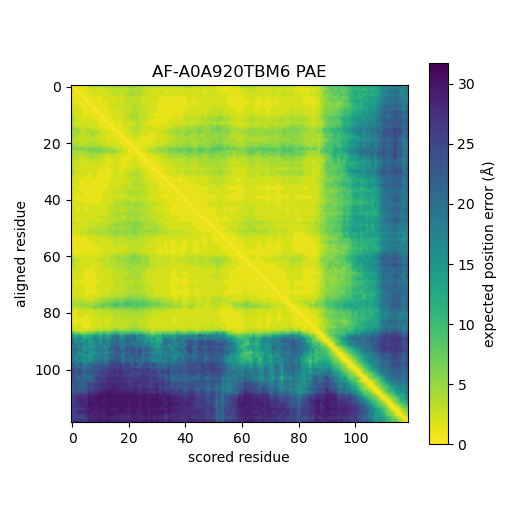.303 1.00 97.06 83 ILE A C 1
ATOM 612 O O . ILE A 1 83 ? -8.225 6.483 -1.888 1.00 97.06 83 ILE A O 1
ATOM 616 N N . GLU A 1 84 ? -6.280 5.445 -1.485 1.00 96.75 84 GLU A N 1
ATOM 617 C CA . GLU A 1 84 ? -5.469 6.131 -2.487 1.00 96.75 84 GLU A CA 1
ATOM 618 C C . GLU A 1 84 ? -5.107 5.145 -3.606 1.00 96.75 84 GLU A C 1
ATOM 620 O O . GLU A 1 84 ? -4.466 4.118 -3.370 1.00 96.75 84 GLU A O 1
ATOM 625 N N . LEU A 1 85 ? -5.506 5.467 -4.838 1.00 94.94 85 LEU A N 1
ATOM 626 C CA . LEU A 1 85 ? -5.216 4.652 -6.017 1.00 94.94 85 LEU A CA 1
ATOM 627 C C . LEU A 1 85 ? -3.864 5.050 -6.618 1.00 94.94 85 LEU A C 1
ATOM 629 O O . LEU A 1 85 ? -3.716 6.128 -7.199 1.00 94.94 85 LEU A O 1
ATOM 633 N N . ASN A 1 86 ? -2.871 4.169 -6.523 1.00 93.31 86 ASN A N 1
ATOM 634 C CA . ASN A 1 86 ? -1.561 4.378 -7.127 1.00 93.31 86 ASN A CA 1
ATOM 635 C C . ASN A 1 86 ? -1.569 3.974 -8.613 1.00 93.31 86 ASN A C 1
ATOM 637 O O . ASN A 1 86 ? -1.141 2.884 -8.989 1.00 93.31 86 ASN A O 1
ATOM 641 N N . ILE A 1 87 ? -2.035 4.893 -9.460 1.00 89.69 87 ILE A N 1
ATOM 642 C CA . ILE A 1 87 ? -2.107 4.750 -10.929 1.00 89.69 87 ILE A CA 1
ATOM 643 C C . ILE A 1 87 ? -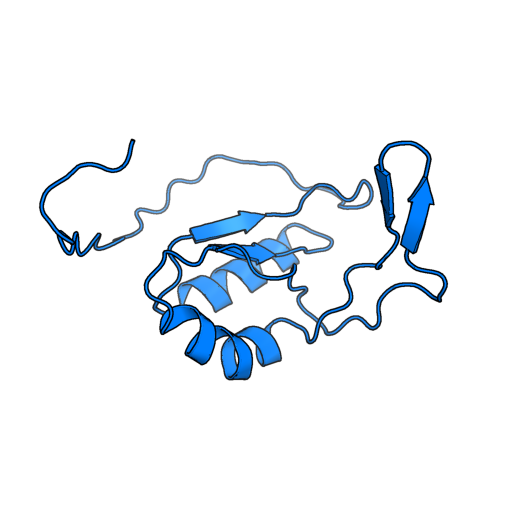0.860 5.275 -11.660 1.00 89.69 87 ILE A C 1
ATOM 645 O O . ILE A 1 87 ? -0.872 5.476 -12.870 1.00 89.69 87 ILE A O 1
ATOM 649 N N . SER A 1 88 ? 0.225 5.539 -10.931 1.00 80.50 88 SER A N 1
ATOM 650 C CA . SER A 1 88 ? 1.430 6.164 -11.493 1.00 80.50 88 SER A CA 1
ATOM 651 C C . SER A 1 88 ? 2.232 5.250 -12.429 1.00 80.50 88 SER A C 1
ATOM 653 O O . SER A 1 88 ? 3.090 5.726 -13.173 1.00 80.50 88 SER A O 1
ATOM 655 N N . CYS A 1 89 ? 1.975 3.938 -12.410 1.00 65.00 89 CYS A N 1
ATOM 656 C CA . CYS A 1 89 ? 2.660 2.994 -13.283 1.00 65.00 89 CYS A CA 1
ATOM 657 C C . CYS A 1 89 ? 2.169 3.155 -14.735 1.00 65.00 89 CYS A C 1
ATOM 659 O O . CYS A 1 89 ? 0.984 2.995 -14.989 1.00 65.00 89 CYS A O 1
ATOM 661 N N . PRO A 1 90 ? 3.047 3.374 -15.728 1.00 55.09 90 PRO A N 1
ATOM 662 C CA . PRO A 1 90 ? 2.643 3.575 -17.127 1.00 55.09 90 PRO A CA 1
ATOM 663 C C . PRO A 1 90 ? 2.084 2.311 -17.811 1.00 55.09 90 PRO A C 1
ATOM 665 O O . PRO A 1 90 ? 1.780 2.342 -18.998 1.00 55.09 90 PRO A O 1
ATOM 668 N N . ASN A 1 91 ? 1.979 1.196 -17.079 1.00 51.69 91 ASN A N 1
ATOM 669 C CA . ASN A 1 91 ? 1.651 -0.132 -17.596 1.00 51.69 91 ASN A CA 1
ATOM 670 C C . ASN A 1 91 ? 0.275 -0.654 -17.132 1.00 51.69 91 ASN A C 1
ATOM 672 O O . ASN A 1 91 ? 0.027 -1.852 -17.236 1.00 51.69 91 ASN A O 1
ATOM 676 N N . VAL A 1 92 ? -0.592 0.217 -16.596 1.00 55.72 92 VAL A N 1
ATOM 677 C CA . VAL A 1 92 ? -2.009 -0.095 -16.331 1.00 55.72 92 VAL A CA 1
ATOM 678 C C . VAL A 1 92 ? -2.802 0.057 -17.626 1.00 55.72 92 VAL A C 1
ATOM 680 O O . VAL A 1 92 ? -2.986 1.163 -18.136 1.00 55.72 92 VAL A O 1
ATOM 683 N N . SER A 1 93 ? -3.264 -1.053 -18.189 1.00 55.41 93 SER A N 1
ATOM 684 C CA . SER A 1 93 ? -4.143 -1.030 -19.357 1.00 55.41 93 SER A CA 1
ATOM 685 C C . SER A 1 93 ? -5.573 -0.691 -18.938 1.00 55.41 93 SER A C 1
ATOM 687 O O . SER A 1 93 ? -6.142 -1.363 -18.085 1.00 55.41 93 SER A O 1
ATOM 689 N N . GLY A 1 94 ? -6.182 0.313 -19.574 1.00 54.38 94 GLY A N 1
ATOM 690 C CA . GLY A 1 94 ? -7.639 0.491 -19.542 1.00 54.38 94 GLY A CA 1
ATOM 691 C C . GLY A 1 94 ? -8.233 1.138 -18.287 1.00 54.38 94 GLY A C 1
ATOM 692 O O . GLY A 1 94 ? -9.450 1.101 -18.128 1.00 54.38 94 GLY A O 1
ATOM 693 N N . VAL A 1 95 ? -7.434 1.769 -17.418 1.00 52.69 95 VAL A N 1
ATOM 694 C CA . VAL A 1 95 ? -7.983 2.516 -16.273 1.00 52.69 95 VAL A CA 1
ATOM 695 C C . VAL A 1 95 ? -8.606 3.828 -16.761 1.00 52.69 95 VAL A C 1
ATOM 697 O O . VAL A 1 95 ? -7.915 4.823 -16.976 1.00 52.69 95 VAL A O 1
ATOM 700 N N . SER A 1 96 ? -9.927 3.838 -16.946 1.00 51.19 96 SER A N 1
ATOM 701 C CA . SER A 1 96 ? -10.717 5.057 -17.147 1.00 51.19 96 SER A CA 1
ATOM 702 C C . SER A 1 96 ? -11.399 5.457 -15.841 1.00 51.19 96 SER A C 1
ATOM 704 O O . SER A 1 96 ? -12.213 4.700 -15.312 1.00 51.19 96 SER A O 1
ATOM 706 N N . ILE A 1 97 ? -11.108 6.656 -15.335 1.00 55.56 97 ILE A N 1
ATOM 707 C CA . ILE A 1 97 ? -11.826 7.221 -14.188 1.00 55.56 97 ILE A CA 1
ATOM 708 C C . ILE A 1 97 ? -13.222 7.622 -14.676 1.00 55.56 97 ILE A C 1
ATOM 710 O O . ILE A 1 97 ? -13.361 8.533 -15.489 1.00 55.56 97 ILE A O 1
ATOM 714 N N . SER A 1 98 ? -14.252 6.927 -14.195 1.00 52.12 98 SER A N 1
ATOM 715 C CA . SER A 1 98 ? -15.650 7.329 -14.372 1.00 52.12 98 SER A CA 1
ATOM 716 C C . SER A 1 98 ? -16.228 7.695 -13.009 1.00 52.12 98 SER A C 1
ATOM 718 O O . SER A 1 98 ? -16.041 6.965 -12.037 1.00 52.12 98 SER A O 1
ATOM 720 N N . GLU A 1 99 ? -16.890 8.846 -12.911 1.00 39.19 99 GLU A N 1
ATOM 721 C CA . GLU A 1 99 ? -17.553 9.254 -11.673 1.00 39.19 99 GLU A CA 1
ATOM 722 C C . GLU A 1 99 ? -18.768 8.350 -11.426 1.00 39.19 99 GLU A C 1
ATOM 724 O O . GLU A 1 99 ? -19.802 8.466 -12.082 1.00 39.19 99 GLU A O 1
ATOM 729 N N . ARG A 1 100 ? -18.642 7.432 -10.463 1.00 46.41 100 ARG A N 1
ATOM 730 C CA . ARG A 1 100 ? -19.766 6.704 -9.864 1.00 46.41 100 ARG A CA 1
ATOM 731 C C . ARG A 1 100 ? -19.838 7.072 -8.389 1.00 46.41 100 ARG A C 1
ATOM 733 O O . ARG A 1 100 ? -18.999 6.654 -7.598 1.00 46.41 100 ARG A O 1
ATOM 740 N N . THR A 1 101 ? -20.836 7.857 -8.004 1.00 39.31 101 THR A N 1
ATOM 741 C CA . THR A 1 101 ? -21.082 8.193 -6.600 1.00 39.31 101 THR A CA 1
ATOM 742 C C . THR A 1 101 ? -21.782 7.026 -5.901 1.00 39.31 101 THR A C 1
ATOM 744 O O . THR A 1 101 ? -22.977 6.807 -6.076 1.00 39.31 101 THR A O 1
ATOM 747 N N . HIS A 1 102 ? -21.043 6.270 -5.087 1.00 45.34 102 HIS A N 1
ATOM 748 C CA . HIS A 1 102 ? -21.637 5.476 -4.010 1.00 45.34 102 HIS A CA 1
ATOM 749 C C . HIS A 1 102 ? -21.661 6.332 -2.743 1.00 45.34 102 HIS A C 1
ATOM 751 O O . HIS A 1 102 ? -20.645 6.900 -2.344 1.00 45.34 102 HIS A O 1
ATOM 757 N N . SER A 1 103 ? -22.830 6.464 -2.117 1.00 44.06 103 SER A N 1
ATOM 758 C CA . SER A 1 103 ? -22.970 7.173 -0.847 1.00 44.06 103 SER A CA 1
ATOM 759 C C . SER A 1 103 ? -22.344 6.342 0.272 1.00 44.06 103 SER A C 1
ATOM 761 O O . SER A 1 103 ? -22.972 5.418 0.786 1.00 44.06 103 SER A O 1
ATOM 763 N N . TRP A 1 104 ? -21.110 6.666 0.645 1.00 44.91 104 TRP A N 1
ATOM 764 C CA . TRP A 1 104 ? -20.459 6.096 1.819 1.00 44.91 104 TRP A CA 1
ATOM 765 C C . TRP A 1 104 ? -21.033 6.728 3.092 1.00 44.91 104 TRP A C 1
ATOM 767 O O . TRP A 1 104 ? -21.005 7.957 3.224 1.00 44.91 104 TRP A O 1
ATOM 777 N N . PRO A 1 105 ? -21.498 5.944 4.079 1.00 38.66 105 PRO A N 1
ATOM 778 C CA . PRO A 1 105 ? -21.785 6.458 5.404 1.00 38.66 105 PRO A CA 1
ATOM 779 C C . PRO A 1 105 ? -20.465 6.576 6.172 1.00 38.66 105 PRO A C 1
ATOM 781 O O . PRO A 1 105 ? -20.239 5.866 7.150 1.00 38.66 105 PRO A O 1
ATOM 784 N N . VAL A 1 106 ? -19.573 7.477 5.751 1.00 43.47 106 VAL A N 1
ATOM 785 C CA . VAL A 1 106 ? -18.427 7.840 6.589 1.00 43.47 106 VAL A CA 1
ATOM 786 C C . VAL A 1 106 ? -19.000 8.578 7.793 1.00 43.47 106 VAL A C 1
ATOM 788 O O . VAL A 1 106 ? -19.252 9.784 7.749 1.00 43.47 106 VAL A O 1
ATOM 791 N N . LYS A 1 107 ? -19.263 7.855 8.886 1.00 35.31 107 LYS A N 1
ATOM 792 C CA . LYS A 1 107 ? -19.490 8.485 10.183 1.00 35.31 107 LYS A CA 1
ATOM 793 C C . LYS A 1 107 ? -18.162 9.096 10.598 1.00 35.31 107 LYS A C 1
ATOM 795 O O . LYS A 1 107 ? -17.339 8.452 11.238 1.00 35.31 107 LYS A O 1
ATOM 800 N N . TRP A 1 108 ? -17.971 10.359 10.237 1.00 41.62 108 TRP A N 1
ATOM 801 C CA . TRP A 1 108 ? -17.024 11.228 10.912 1.00 41.62 108 TRP A CA 1
ATOM 802 C C . TRP A 1 108 ? -17.460 11.321 12.375 1.00 41.62 108 TRP A C 1
ATOM 804 O O . TRP A 1 108 ? -18.249 12.184 12.758 1.00 41.62 108 TRP A O 1
ATOM 814 N N . SER A 1 109 ? -16.967 10.414 13.218 1.00 41.50 109 SER A N 1
ATOM 815 C CA . SER A 1 109 ? -16.924 10.649 14.653 1.00 41.50 109 SER A CA 1
ATOM 816 C C . SER A 1 109 ? -15.858 11.713 14.872 1.00 41.50 109 SER A C 1
ATOM 818 O O . SER A 1 109 ? -14.700 11.405 15.147 1.00 41.50 109 SER A O 1
ATOM 820 N N . GLY A 1 110 ? -16.245 12.971 14.658 1.00 37.75 110 GLY A N 1
ATOM 821 C CA . GLY A 1 110 ? -15.478 14.143 15.044 1.00 37.75 110 GLY A CA 1
ATOM 822 C C . GLY A 1 110 ? -15.269 14.125 16.552 1.00 37.75 110 GLY A C 1
ATOM 823 O O . GLY A 1 110 ? -15.996 14.769 17.301 1.00 37.75 110 GLY A O 1
ATOM 824 N N . GLY A 1 111 ? -14.286 13.352 17.002 1.00 34.25 111 GLY A N 1
ATOM 825 C CA . GLY A 1 111 ? -13.690 13.498 18.310 1.00 34.25 111 GLY A CA 1
ATOM 826 C C . GLY A 1 111 ? -12.879 14.779 18.276 1.00 34.25 111 GLY A C 1
ATOM 827 O O . GLY A 1 111 ? -11.755 14.789 17.782 1.00 34.25 111 GLY A O 1
ATOM 828 N N . CYS A 1 112 ? -13.479 15.866 18.758 1.00 32.16 112 CYS A N 1
ATOM 829 C CA . CYS A 1 112 ? -12.754 17.049 19.194 1.00 32.16 112 CYS A CA 1
ATOM 830 C C . CYS A 1 112 ? -11.601 16.604 20.100 1.00 32.16 112 CYS A C 1
ATOM 832 O O . CYS A 1 112 ? -11.824 16.274 21.261 1.00 32.16 112 CYS A O 1
ATOM 834 N N . VAL A 1 113 ? -10.374 16.634 19.590 1.00 46.78 113 VAL A N 1
ATOM 835 C CA . VAL A 1 113 ? -9.207 16.812 20.448 1.00 46.78 113 VAL A CA 1
ATOM 836 C C . VAL A 1 113 ? -9.024 18.326 20.531 1.00 46.78 113 VAL A C 1
ATOM 838 O O . VAL A 1 113 ? -8.583 18.975 19.587 1.00 46.78 113 VAL A O 1
ATOM 841 N N . ASP A 1 114 ? -9.519 18.902 21.625 1.00 41.41 114 ASP A N 1
ATOM 842 C CA . ASP A 1 114 ? -9.301 20.292 22.049 1.00 41.41 114 ASP A CA 1
ATOM 843 C C . ASP A 1 114 ? -9.913 21.427 21.201 1.00 41.41 114 ASP A C 1
ATOM 845 O O . ASP A 1 114 ? -9.460 22.571 21.270 1.00 41.41 114 ASP A O 1
ATOM 849 N N . GLY A 1 115 ? -10.982 21.165 20.441 1.00 36.25 115 GLY A N 1
ATOM 850 C CA . GLY A 1 115 ? -11.862 22.226 19.923 1.00 36.25 115 GLY A CA 1
ATOM 851 C C . GLY A 1 115 ? -11.218 23.225 18.953 1.00 36.25 115 GLY A C 1
ATOM 852 O O . GLY A 1 115 ? -11.732 24.333 18.792 1.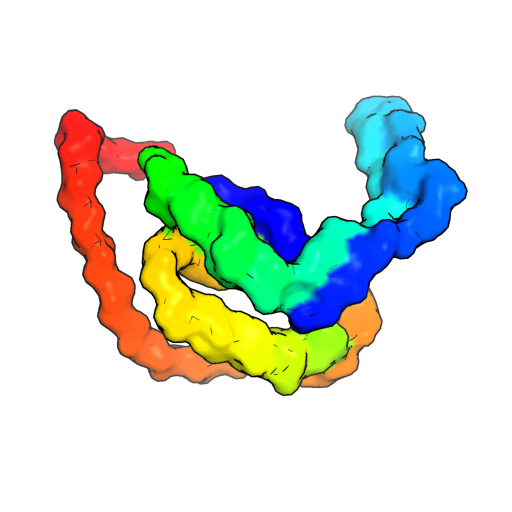00 36.25 115 GLY A O 1
ATOM 853 N N . ARG A 1 116 ? -10.111 22.867 18.290 1.00 33.66 116 ARG A N 1
ATOM 854 C CA . ARG A 1 116 ? -9.504 23.695 17.238 1.00 33.66 116 ARG A CA 1
ATOM 855 C C . ARG A 1 116 ? -9.618 23.007 15.877 1.00 33.66 116 ARG A C 1
ATOM 857 O O . ARG A 1 116 ? -9.219 21.851 15.766 1.00 33.66 116 ARG A O 1
ATOM 864 N N . PRO A 1 117 ? -10.145 23.687 14.841 1.00 33.56 117 PRO A N 1
ATOM 865 C CA . PRO A 1 117 ? -10.151 23.138 13.492 1.00 33.56 117 PRO A CA 1
ATOM 866 C C . PRO A 1 117 ? -8.710 22.948 13.002 1.00 33.56 117 PRO A C 1
ATOM 868 O O . PRO A 1 117 ? -7.859 23.817 13.211 1.00 33.56 117 PRO A O 1
ATOM 871 N N . PHE A 1 118 ? -8.453 21.809 12.355 1.00 44.06 118 PHE A N 1
ATOM 872 C CA . PHE A 1 118 ? -7.219 21.567 11.612 1.00 44.06 118 PHE A CA 1
ATOM 873 C C . PHE A 1 118 ? -7.089 22.645 10.524 1.00 44.06 118 PHE A C 1
ATOM 875 O O . PHE A 1 118 ? -7.992 22.808 9.703 1.00 44.06 118 PHE A O 1
ATOM 882 N N . ARG A 1 119 ? -6.001 23.418 10.581 1.00 43.22 119 ARG A N 1
ATOM 883 C CA . ARG A 1 119 ? -5.541 24.280 9.487 1.00 43.22 119 ARG A CA 1
ATOM 884 C C . ARG A 1 119 ? -4.641 23.490 8.556 1.00 43.22 119 ARG A C 1
ATOM 886 O O . ARG A 1 119 ? -3.912 22.620 9.081 1.00 43.22 119 ARG A O 1
#

Foldseek 3Di:
DEDQAAEQAADQFDDPPAWDDDVVGIHGRRRSHDHHLVCCQPPVVVVVLVDPDAYEYEYEDQEPVRVVVSVVVVLVGPRHPYYHYPPVDPRRPDDDDDDDDDDDPPPPPPPDPPPDDDD

Secondary structure (DSSP, 8-state):
---SPB-SS-B--SPSP-EEEETTEEEE-----B-HHHHIIIIIHHHHTTSSS--EEEE--SSHHHHHHHHHHHHTSTT--EEEE----TT--S------------------STT----

Mean predicted aligned error: 9.42 Å

Solvent-accessible surface area (backbone atoms only — not comparable to full-atom values): 7509 Å² total; per-residue (Å²): 87,70,61,78,53,31,29,78,58,60,33,89,34,46,72,82,84,34,64,46,81,49,94,95,50,70,50,74,49,53,61,64,51,34,74,10,42,65,50,36,59,75,63,46,42,67,58,53,54,68,45,101,57,63,30,31,49,30,37,40,54,62,37,54,67,49,42,52,55,52,48,54,62,51,69,75,44,86,62,60,74,44,75,42,80,56,73,81,58,94,76,50,60,82,74,71,93,70,97,73,90,73,89,72,87,76,76,78,76,79,72,71,75,84,81,63,83,88,127